Protein AF-A0A0A8WGZ0-F1 (afdb_monomer)

Sequence (123 aa):
MPEVFEAAAQYDDWEGSVAADNDVDDSIQSLLASRGMKSDGEALVGLSLYSGEAYFSVSAYLVPAENAEAAKAYLEAENIPNVKKVDIENVSAEEFFRLFKRFSVALSWKGMNLIGRELNTGE

Nearest PDB structures (foldseek):
  6e7o-assembly2_C  TM=6.129E-01  e=8.497E+00  Homo sapiens
  2wve-assembly1_A  TM=3.305E-01  e=4.636E+00  Helicobacter pylori 26695
  1tll-assembly1_A  TM=2.292E-01  e=4.636E+00  Rattus norvegicus
  1tll-assembly1_B  TM=3.127E-01  e=9.591E+00  Rattus norvegicus

Secondary structure (DSSP, 8-state):
-PPP-S---SS--EEEEEEEEEPSSS-HHHHHHHTT-S-TTEEEEEEEEEEETTEEEEEEEEEE-SSHHHHHHHHHSSSS---EEEE--S--HHHHHHTEEEEEEEEEETTS--TT-------

Structure (mmCIF, N/CA/C/O backbone):
data_AF-A0A0A8WGZ0-F1
#
_entry.id   AF-A0A0A8WGZ0-F1
#
loop_
_atom_site.group_PDB
_atom_site.id
_atom_site.type_symbol
_atom_site.label_atom_id
_atom_site.label_alt_id
_atom_site.label_comp_id
_atom_site.label_asym_id
_atom_site.label_entity_id
_atom_site.label_seq_id
_atom_site.pdbx_PDB_ins_code
_atom_site.Cartn_x
_atom_site.Cartn_y
_atom_site.Cartn_z
_atom_site.occupancy
_atom_site.B_iso_or_equiv
_atom_site.auth_seq_id
_atom_site.auth_comp_id
_atom_site.auth_asym_id
_atom_site.auth_atom_id
_atom_site.pdbx_PDB_model_num
ATOM 1 N N . MET A 1 1 ? -20.188 1.119 -11.365 1.00 68.31 1 MET A N 1
ATOM 2 C CA . MET A 1 1 ? -19.331 0.085 -11.985 1.00 68.31 1 MET A CA 1
ATOM 3 C C . MET A 1 1 ? -18.385 -0.425 -10.914 1.00 68.31 1 MET A C 1
ATOM 5 O O . MET A 1 1 ? -18.012 0.394 -10.083 1.00 68.31 1 MET A O 1
ATOM 9 N N . PRO A 1 2 ? -18.057 -1.725 -10.890 1.00 86.00 2 PRO A N 1
ATOM 10 C CA . PRO A 1 2 ? -17.031 -2.250 -9.991 1.00 86.00 2 PRO A CA 1
ATOM 11 C C . PRO A 1 2 ? -15.658 -1.649 -10.330 1.00 86.00 2 PRO A C 1
ATOM 13 O O . PRO A 1 2 ? -15.381 -1.366 -11.496 1.00 86.00 2 PRO A O 1
ATOM 16 N N . GLU A 1 3 ? -14.835 -1.439 -9.307 1.00 90.69 3 GLU A N 1
ATOM 17 C CA . GLU A 1 3 ? -13.426 -1.046 -9.426 1.00 90.69 3 GLU A CA 1
ATOM 18 C C . GLU A 1 3 ? -12.561 -2.314 -9.424 1.00 90.69 3 GLU A C 1
ATOM 20 O O . GLU A 1 3 ? -12.836 -3.246 -8.667 1.00 90.69 3 GLU A O 1
ATOM 25 N N . VAL A 1 4 ? -11.538 -2.366 -10.280 1.00 93.56 4 VAL A N 1
ATOM 26 C CA . VAL A 1 4 ? -10.526 -3.430 -10.244 1.00 93.56 4 VAL A CA 1
ATOM 27 C C . VAL A 1 4 ? -9.409 -2.966 -9.318 1.00 93.56 4 VAL A C 1
ATOM 29 O O . VAL A 1 4 ? -8.844 -1.895 -9.519 1.00 93.56 4 VAL A O 1
ATOM 32 N N . PHE A 1 5 ? -9.113 -3.751 -8.282 1.00 95.31 5 PHE A N 1
ATOM 33 C CA . PHE A 1 5 ? -8.041 -3.437 -7.342 1.00 95.31 5 PHE A CA 1
ATOM 34 C C . PHE A 1 5 ? -6.690 -3.871 -7.924 1.00 95.31 5 PHE A C 1
ATOM 36 O O . PHE A 1 5 ? -6.218 -4.981 -7.680 1.00 95.31 5 PHE A O 1
ATOM 43 N N . GLU A 1 6 ? -6.089 -2.997 -8.728 1.00 94.88 6 GLU A N 1
ATOM 44 C CA . GLU A 1 6 ? -4.784 -3.201 -9.356 1.00 94.88 6 GLU A CA 1
ATOM 45 C C . GLU A 1 6 ? -4.040 -1.870 -9.537 1.00 94.88 6 GLU A C 1
ATOM 47 O O . GLU A 1 6 ? -4.646 -0.798 -9.554 1.00 94.88 6 GLU A O 1
ATOM 52 N N . ALA A 1 7 ? -2.713 -1.934 -9.656 1.00 94.06 7 ALA A N 1
ATOM 53 C CA . ALA A 1 7 ? -1.923 -0.771 -10.041 1.00 94.06 7 ALA A CA 1
ATOM 54 C C . ALA A 1 7 ? -2.021 -0.570 -11.558 1.00 94.06 7 ALA A C 1
ATOM 56 O O . ALA A 1 7 ? -1.825 -1.521 -12.311 1.00 94.06 7 ALA A O 1
ATOM 57 N N . ALA A 1 8 ? -2.276 0.665 -11.986 1.00 92.31 8 ALA A N 1
ATOM 58 C CA . ALA A 1 8 ? -2.308 1.040 -13.393 1.00 92.31 8 ALA A CA 1
ATOM 59 C C . ALA A 1 8 ? -1.777 2.469 -13.592 1.00 92.31 8 ALA A C 1
ATOM 61 O O . ALA A 1 8 ? -2.036 3.378 -12.798 1.00 92.31 8 ALA A O 1
ATOM 62 N N . ALA A 1 9 ? -1.041 2.656 -14.676 1.00 93.56 9 ALA A N 1
ATOM 63 C CA . ALA A 1 9 ? -0.570 3.910 -15.233 1.00 93.56 9 ALA A CA 1
ATOM 64 C C . ALA A 1 9 ? -1.108 4.061 -16.666 1.00 93.56 9 ALA A C 1
ATOM 66 O O . ALA A 1 9 ? -1.822 3.211 -17.187 1.00 93.56 9 ALA A O 1
ATOM 67 N N . GLN A 1 10 ? -0.775 5.164 -17.339 1.00 92.69 10 GLN A N 1
ATOM 68 C CA . GLN A 1 10 ? -1.315 5.435 -18.676 1.00 92.69 10 GLN A CA 1
ATOM 69 C C . GLN A 1 10 ? -0.922 4.379 -19.728 1.00 92.69 10 GLN A C 1
ATOM 71 O O . GLN A 1 10 ? -1.714 4.100 -20.628 1.00 92.69 10 GLN A O 1
ATOM 76 N N . TYR A 1 11 ? 0.294 3.829 -19.636 1.00 94.25 11 TYR A N 1
ATOM 77 C CA . TYR A 1 11 ? 0.845 2.893 -20.627 1.00 94.25 11 TYR A CA 1
ATOM 78 C C . TYR A 1 11 ? 1.281 1.538 -20.048 1.00 94.25 11 TYR A C 1
ATOM 80 O O . TYR A 1 11 ? 1.491 0.604 -20.818 1.00 94.25 11 TYR A O 1
ATOM 88 N N . ASP A 1 12 ? 1.390 1.407 -18.720 1.00 94.69 12 ASP A N 1
ATOM 89 C CA . ASP A 1 12 ? 1.761 0.159 -18.027 1.00 94.69 12 ASP A CA 1
ATOM 90 C C . ASP A 1 12 ? 3.007 -0.549 -18.589 1.00 94.69 12 ASP A C 1
ATOM 92 O O . ASP A 1 12 ? 3.027 -1.771 -18.756 1.00 94.69 12 ASP A O 1
ATOM 96 N N . ASP A 1 13 ? 4.062 0.217 -18.888 1.00 97.38 13 ASP A N 1
ATOM 97 C CA . ASP A 1 13 ? 5.316 -0.310 -19.451 1.00 97.38 13 ASP A CA 1
ATOM 98 C C . ASP A 1 13 ? 6.112 -1.183 -18.463 1.00 97.38 13 ASP A C 1
ATOM 100 O O . ASP A 1 13 ? 6.962 -1.982 -18.866 1.00 97.38 13 ASP A O 1
ATOM 104 N N . TRP A 1 14 ? 5.846 -1.032 -17.165 1.00 97.12 14 TRP A N 1
ATOM 105 C CA . TRP A 1 14 ? 6.512 -1.753 -16.085 1.00 97.12 14 TRP A CA 1
ATOM 106 C C . TRP A 1 14 ? 5.510 -2.599 -15.306 1.00 97.12 14 TRP A C 1
ATOM 108 O O . TRP A 1 14 ? 4.406 -2.156 -15.007 1.00 97.12 14 TRP A O 1
ATOM 118 N N . GLU A 1 15 ? 5.934 -3.797 -14.921 1.00 95.12 15 GLU A N 1
ATOM 119 C CA . GLU A 1 15 ? 5.200 -4.708 -14.043 1.00 95.12 15 GLU A CA 1
ATOM 120 C C . GLU A 1 15 ? 6.071 -5.070 -12.840 1.00 95.12 15 GLU A C 1
ATOM 122 O O . GLU A 1 15 ? 7.301 -5.005 -12.912 1.00 95.12 15 GLU A O 1
ATOM 127 N N . GLY A 1 16 ? 5.468 -5.434 -11.711 1.00 95.38 16 GLY A N 1
ATOM 128 C CA . GLY A 1 16 ? 6.263 -5.588 -10.504 1.00 95.38 16 GLY A CA 1
ATOM 129 C C . GLY A 1 16 ? 5.583 -6.226 -9.315 1.00 95.38 16 GLY A C 1
ATOM 130 O O . GLY A 1 16 ? 4.456 -6.709 -9.376 1.00 95.38 16 GLY A O 1
ATOM 131 N N . SER A 1 17 ? 6.325 -6.199 -8.216 1.00 95.88 17 SER A N 1
ATOM 132 C CA . SER A 1 17 ? 5.896 -6.653 -6.900 1.00 95.88 17 SER A CA 1
ATOM 133 C C . SER A 1 17 ? 6.208 -5.591 -5.854 1.00 95.88 17 SER A C 1
ATOM 135 O O . SER A 1 17 ? 7.241 -4.918 -5.929 1.00 95.88 17 SER A O 1
ATOM 137 N N . VAL A 1 18 ? 5.348 -5.501 -4.845 1.00 96.75 18 VAL A N 1
ATOM 138 C CA . VAL A 1 18 ? 5.524 -4.640 -3.676 1.00 96.75 18 VAL A CA 1
ATOM 139 C C . VAL A 1 18 ? 5.480 -5.490 -2.411 1.00 96.75 18 VAL A C 1
ATOM 141 O O . VAL A 1 18 ? 4.705 -6.442 -2.321 1.00 96.75 18 VAL A O 1
ATOM 144 N N . ALA A 1 19 ? 6.317 -5.151 -1.437 1.00 97.19 19 ALA A N 1
ATOM 145 C CA . ALA A 1 19 ? 6.295 -5.745 -0.108 1.00 97.19 19 ALA A CA 1
ATOM 146 C C . ALA A 1 19 ? 6.541 -4.662 0.942 1.00 97.19 19 ALA A C 1
ATOM 148 O O . ALA A 1 19 ? 7.371 -3.772 0.742 1.00 97.19 19 ALA A 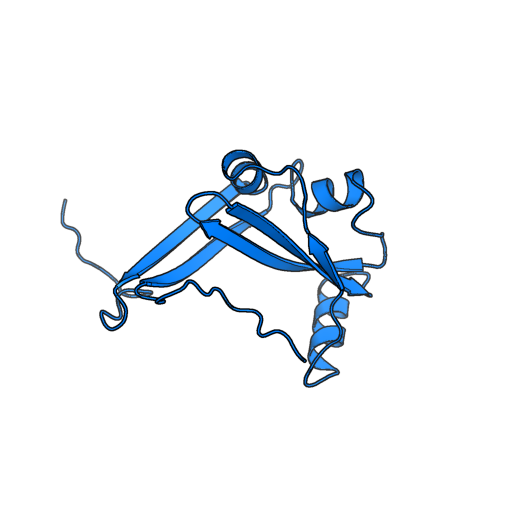O 1
ATOM 149 N N . ALA A 1 20 ? 5.831 -4.748 2.065 1.00 96.69 20 ALA A N 1
ATOM 150 C CA . ALA A 1 20 ? 5.990 -3.812 3.163 1.00 96.69 20 ALA A CA 1
ATOM 151 C C . ALA A 1 20 ? 5.761 -4.487 4.519 1.00 96.69 20 ALA A C 1
ATOM 153 O O . ALA A 1 20 ? 4.880 -5.335 4.657 1.00 96.69 20 ALA A O 1
ATOM 154 N N . ASP A 1 21 ? 6.544 -4.074 5.512 1.00 94.69 21 ASP A N 1
ATOM 155 C CA . ASP A 1 21 ? 6.379 -4.464 6.910 1.00 94.69 21 ASP A CA 1
ATOM 156 C C . ASP A 1 21 ? 5.640 -3.346 7.653 1.00 94.69 21 ASP A C 1
ATOM 158 O O . ASP A 1 21 ? 6.042 -2.182 7.578 1.00 94.69 21 ASP A O 1
ATOM 162 N N . ASN A 1 22 ? 4.608 -3.690 8.425 1.00 88.31 22 ASN A N 1
ATOM 163 C CA . ASN A 1 22 ? 3.946 -2.716 9.291 1.00 88.31 22 ASN A CA 1
ATOM 164 C C . ASN A 1 22 ? 4.919 -2.167 10.341 1.00 88.31 22 ASN A C 1
ATOM 166 O O . ASN A 1 22 ? 5.682 -2.919 10.959 1.00 88.31 22 ASN A O 1
ATOM 170 N N . ASP A 1 23 ? 4.844 -0.859 10.568 1.00 85.38 23 ASP A N 1
ATOM 171 C CA . ASP A 1 23 ? 5.304 -0.281 11.824 1.00 85.38 23 ASP A CA 1
ATOM 172 C C . ASP A 1 23 ? 4.281 -0.590 12.935 1.00 85.38 23 ASP A C 1
ATOM 174 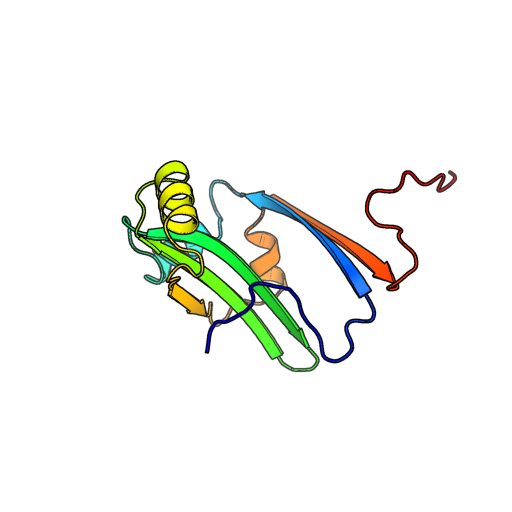O O . ASP A 1 23 ? 3.094 -0.772 12.659 1.00 85.38 23 ASP A O 1
ATOM 178 N N . VAL A 1 24 ? 4.734 -0.727 14.181 1.00 73.88 24 VAL A N 1
ATOM 179 C CA . VAL A 1 24 ? 3.847 -1.008 15.325 1.00 73.88 24 VAL A CA 1
ATOM 180 C C . VAL A 1 24 ? 3.273 0.292 15.886 1.00 73.88 24 VAL A C 1
ATOM 182 O O . VAL A 1 24 ? 2.111 0.315 16.290 1.00 73.88 24 VAL A O 1
ATOM 185 N N . ASP A 1 25 ? 4.062 1.366 15.871 1.00 77.06 25 ASP A N 1
ATOM 186 C CA . ASP A 1 25 ? 3.742 2.621 16.543 1.00 77.06 25 ASP A CA 1
ATOM 187 C C . ASP A 1 25 ? 3.206 3.666 15.546 1.00 77.06 25 ASP A C 1
ATOM 189 O O . ASP A 1 25 ? 2.188 4.307 15.820 1.00 77.06 25 ASP A O 1
ATOM 193 N N . ASP A 1 26 ? 3.816 3.784 14.359 1.00 85.25 26 ASP A N 1
ATOM 194 C CA . ASP A 1 26 ? 3.451 4.773 13.325 1.00 85.25 26 ASP A CA 1
ATOM 195 C C . ASP A 1 26 ? 2.975 4.097 12.028 1.00 85.25 26 ASP A C 1
ATOM 197 O O . ASP A 1 26 ? 3.627 4.127 10.989 1.00 85.25 26 ASP A O 1
ATOM 201 N N . SER A 1 27 ? 1.840 3.397 12.115 1.00 92.00 27 SER A N 1
ATOM 202 C CA . SER A 1 27 ? 1.281 2.606 11.011 1.00 92.00 27 SER A CA 1
ATOM 203 C C . SER A 1 27 ? 0.168 3.332 10.251 1.00 92.00 27 SER A C 1
ATOM 205 O O . SER A 1 27 ? -0.495 4.234 10.772 1.00 92.00 27 SER A O 1
ATOM 207 N N . ILE A 1 28 ? -0.157 2.849 9.048 1.00 93.88 28 ILE A N 1
ATOM 208 C CA . ILE A 1 28 ? -1.346 3.312 8.308 1.00 93.88 28 ILE A CA 1
ATOM 209 C C . ILE A 1 28 ? -2.637 3.127 9.116 1.00 93.88 28 ILE A C 1
ATOM 211 O O . ILE A 1 28 ? -3.526 3.975 9.052 1.00 93.88 28 ILE A O 1
ATOM 215 N N . GLN A 1 29 ? -2.753 2.055 9.904 1.00 91.62 29 GLN A N 1
ATOM 216 C CA . GLN A 1 29 ? -3.927 1.829 10.755 1.00 91.62 29 GLN A CA 1
ATOM 217 C C . GLN A 1 29 ? -4.067 2.951 11.795 1.00 91.62 29 GLN A C 1
ATOM 219 O O . GLN A 1 29 ? -5.156 3.505 11.963 1.00 91.62 29 GLN A O 1
ATOM 224 N N . SER A 1 30 ? -2.956 3.322 12.440 1.00 91.94 30 SER A N 1
ATOM 225 C CA . SER A 1 30 ? -2.883 4.415 13.417 1.00 91.94 30 SER A CA 1
ATOM 226 C C . SER A 1 30 ? -3.217 5.765 12.771 1.00 91.94 30 SER A C 1
ATOM 228 O O . SER A 1 30 ? -3.994 6.550 13.324 1.00 91.94 30 SER A O 1
ATOM 230 N N . LEU A 1 31 ? -2.704 6.020 11.562 1.00 94.06 31 LEU A N 1
ATOM 231 C CA . LEU A 1 31 ? -3.004 7.231 10.796 1.00 94.06 31 LEU A CA 1
ATOM 232 C C . LEU A 1 31 ? -4.502 7.350 10.477 1.00 94.06 31 LEU A C 1
ATOM 234 O O . LEU A 1 31 ? -5.109 8.389 10.732 1.00 94.06 31 LEU A O 1
ATOM 238 N N . LEU A 1 32 ? -5.118 6.288 9.954 1.00 95.12 32 LEU A N 1
ATOM 239 C CA . LEU A 1 32 ? -6.541 6.293 9.602 1.00 95.12 32 LEU A CA 1
ATOM 240 C C . LEU A 1 32 ? -7.437 6.473 10.834 1.00 95.12 32 LEU A C 1
ATOM 242 O O . LEU A 1 32 ? -8.405 7.232 10.781 1.00 95.12 32 LEU A O 1
ATOM 246 N N . ALA A 1 33 ? -7.112 5.810 11.946 1.00 93.62 33 ALA A N 1
ATOM 247 C CA . ALA A 1 33 ? -7.856 5.949 13.195 1.00 93.62 33 ALA A CA 1
ATOM 248 C C . ALA A 1 33 ? -7.745 7.372 13.769 1.00 93.62 33 ALA A C 1
ATOM 250 O O . ALA A 1 33 ? -8.759 7.996 14.077 1.00 93.62 33 ALA A O 1
ATOM 251 N N . SER A 1 34 ? -6.529 7.929 13.845 1.00 93.56 34 SER A N 1
ATOM 252 C CA . SER A 1 34 ? -6.298 9.284 14.379 1.00 93.56 34 SER A CA 1
ATOM 253 C C . SER A 1 34 ? -6.975 10.388 13.560 1.00 93.56 34 SER A C 1
ATOM 255 O O . SER A 1 34 ? -7.355 11.420 14.111 1.00 93.56 34 SER A O 1
ATOM 257 N N . ARG A 1 35 ? -7.180 10.161 12.257 1.00 95.00 35 ARG A N 1
ATOM 258 C CA . ARG A 1 35 ? -7.911 11.066 11.356 1.00 95.00 35 ARG A CA 1
ATOM 259 C C . ARG A 1 35 ? -9.422 10.802 11.307 1.00 95.00 35 ARG A C 1
ATOM 261 O O . ARG A 1 35 ? -10.118 11.453 10.535 1.00 95.00 35 ARG A O 1
ATOM 268 N N . GLY A 1 36 ? -9.941 9.851 12.091 1.00 95.06 36 GLY A N 1
ATOM 269 C CA . GLY A 1 36 ? -11.363 9.483 12.096 1.00 95.06 36 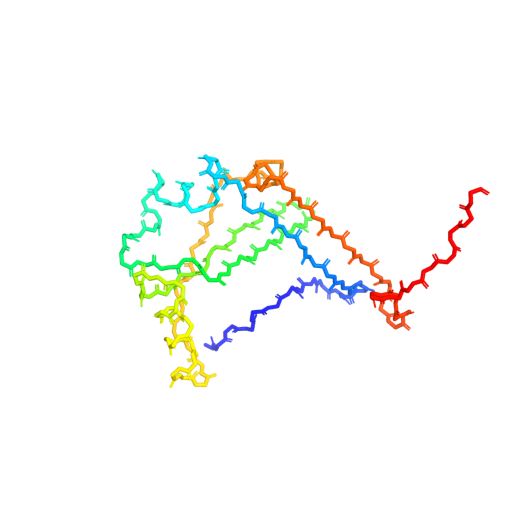GLY A CA 1
ATOM 270 C C . GLY A 1 36 ? -11.847 8.823 10.799 1.00 95.06 36 GLY A C 1
ATOM 271 O O . GLY A 1 36 ? -13.045 8.776 10.531 1.00 95.06 36 GLY A O 1
ATOM 272 N N . MET A 1 37 ? -10.922 8.324 9.978 1.00 95.81 37 MET A N 1
ATOM 273 C CA . MET A 1 37 ? -11.194 7.697 8.680 1.00 95.81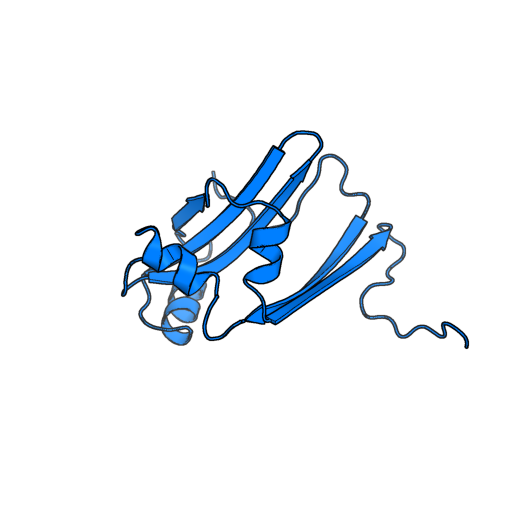 37 MET A CA 1
ATOM 274 C C . MET A 1 37 ? -11.543 6.207 8.805 1.00 95.81 37 MET A C 1
ATOM 276 O O . MET A 1 37 ? -12.210 5.647 7.930 1.00 95.81 37 MET A O 1
ATOM 280 N N . LYS A 1 38 ? -11.123 5.581 9.910 1.00 94.88 38 LYS A N 1
ATOM 281 C CA . LYS A 1 38 ? -11.380 4.181 10.256 1.00 94.88 38 LYS A CA 1
ATOM 282 C C . LYS A 1 38 ? -12.050 4.082 11.629 1.00 94.88 38 LYS A C 1
ATOM 284 O O . LYS A 1 38 ? -11.587 4.699 12.583 1.00 94.88 38 LYS A O 1
ATOM 289 N N . SER A 1 39 ? -13.092 3.261 11.726 1.00 93.06 39 SER A N 1
ATOM 290 C CA . SER A 1 39 ? -13.761 2.890 12.983 1.00 93.06 39 SER A CA 1
ATOM 291 C C . SER A 1 39 ? -13.253 1.553 13.554 1.00 93.06 39 SER A C 1
ATOM 293 O O . SER A 1 39 ? -12.595 0.774 12.858 1.00 93.06 39 SER A O 1
ATOM 295 N N . ASP A 1 40 ? -13.568 1.263 14.821 1.00 89.69 40 ASP A N 1
ATOM 296 C CA . ASP A 1 40 ? -13.115 0.044 15.522 1.00 89.69 40 ASP A CA 1
ATOM 297 C C . ASP A 1 40 ? -13.657 -1.254 14.901 1.00 89.69 40 ASP A C 1
ATOM 299 O O . ASP A 1 40 ? -12.954 -2.258 14.870 1.00 89.69 40 ASP A O 1
ATOM 303 N N . GLY A 1 41 ? -14.870 -1.220 14.340 1.00 94.69 41 GLY A N 1
ATOM 304 C CA . GLY A 1 41 ? -15.482 -2.349 13.625 1.00 94.69 41 GLY A CA 1
ATOM 305 C C . GLY A 1 41 ? -15.100 -2.452 12.145 1.00 94.69 41 GLY A C 1
ATOM 306 O O . GLY A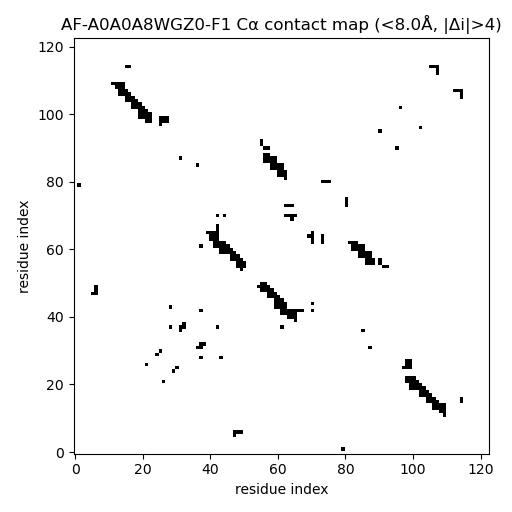 1 41 ? -15.748 -3.185 11.402 1.00 94.69 41 GLY A O 1
ATOM 307 N N . GLU A 1 42 ? -14.111 -1.683 11.689 1.00 96.81 42 GLU A N 1
ATOM 308 C CA . GLU A 1 42 ? -13.595 -1.749 10.321 1.00 96.81 42 GLU A CA 1
ATOM 309 C C . GLU A 1 42 ? -12.185 -2.356 10.306 1.00 96.81 42 GLU A C 1
ATOM 311 O O . GLU A 1 42 ? -11.366 -2.080 11.184 1.00 96.81 42 GLU A O 1
ATOM 316 N N . ALA A 1 43 ? -11.860 -3.113 9.262 1.00 96.12 43 ALA A N 1
ATOM 317 C CA . ALA A 1 43 ? -10.525 -3.638 9.007 1.00 96.12 43 ALA A CA 1
ATOM 318 C C . ALA A 1 43 ? -9.953 -3.047 7.713 1.00 96.12 43 ALA A C 1
ATOM 320 O O . ALA A 1 43 ? -10.630 -3.027 6.687 1.00 96.12 43 ALA A O 1
ATOM 321 N N . LEU A 1 44 ? -8.695 -2.599 7.758 1.00 96.06 44 LEU A N 1
ATOM 322 C CA . LEU A 1 44 ? -7.912 -2.240 6.573 1.00 96.06 44 LEU A CA 1
ATOM 323 C C . LEU A 1 44 ? -7.486 -3.497 5.823 1.00 96.06 44 LEU A C 1
ATOM 325 O O . LEU A 1 44 ? -6.816 -4.356 6.393 1.00 96.06 44 LEU A O 1
ATOM 329 N N . VAL A 1 45 ? -7.860 -3.575 4.548 1.00 96.50 45 VAL A N 1
ATOM 330 C CA . VAL A 1 45 ? -7.619 -4.745 3.689 1.00 96.50 45 VAL A CA 1
ATOM 331 C C . VAL A 1 45 ? -6.806 -4.432 2.439 1.00 96.50 45 VAL A C 1
ATOM 333 O O . VAL A 1 45 ? -6.333 -5.349 1.777 1.00 96.50 45 VAL A O 1
ATOM 336 N N . GLY A 1 46 ? -6.613 -3.156 2.112 1.00 96.25 46 GLY A N 1
ATOM 337 C CA . GLY A 1 46 ? -5.865 -2.773 0.925 1.00 96.25 46 GLY A CA 1
ATOM 338 C C . GLY A 1 46 ? -5.448 -1.315 0.935 1.00 96.25 46 GLY A C 1
ATOM 339 O O . GLY A 1 46 ? -6.048 -0.474 1.611 1.00 96.25 46 GLY A O 1
ATOM 340 N N . LEU A 1 47 ? -4.410 -1.033 0.155 1.00 97.00 47 LEU A N 1
ATOM 341 C CA . LEU A 1 47 ? -3.896 0.301 -0.102 1.00 97.00 47 LEU A CA 1
ATOM 342 C C . LEU A 1 47 ? -3.602 0.438 -1.587 1.00 97.00 47 LEU A C 1
ATOM 344 O O . LEU A 1 47 ? -3.045 -0.472 -2.194 1.00 97.00 47 LEU A O 1
ATOM 348 N N . SER A 1 48 ? -3.948 1.590 -2.142 1.00 96.69 48 SER A N 1
ATOM 349 C CA . SER A 1 48 ? -3.562 1.991 -3.489 1.00 96.69 48 SER A CA 1
ATOM 350 C C . SER A 1 48 ? -2.774 3.282 -3.399 1.00 96.69 48 SER A C 1
ATOM 352 O O . SER A 1 48 ? -3.182 4.197 -2.687 1.00 96.69 48 SER A O 1
ATOM 354 N N . LEU A 1 49 ? -1.666 3.360 -4.127 1.00 96.12 49 LEU A N 1
ATOM 355 C CA . LEU A 1 49 ? -0.861 4.564 -4.267 1.00 96.12 49 LEU A CA 1
ATOM 356 C C . LEU A 1 49 ? -0.725 4.879 -5.750 1.00 96.12 49 LEU A C 1
ATOM 358 O O . LEU A 1 49 ? -0.377 4.008 -6.543 1.00 96.12 49 LEU A O 1
ATOM 362 N N . TYR A 1 50 ? -0.953 6.136 -6.106 1.00 95.44 50 TYR A N 1
ATOM 363 C CA . TYR A 1 50 ? -0.684 6.656 -7.439 1.00 95.44 50 TYR A CA 1
ATOM 364 C C . TYR A 1 50 ? 0.181 7.909 -7.334 1.00 95.44 50 TYR A C 1
ATOM 366 O O . TYR A 1 50 ? -0.085 8.789 -6.515 1.00 95.44 50 TYR A O 1
ATOM 374 N N . SER A 1 51 ? 1.202 7.991 -8.186 1.00 94.44 51 SER A N 1
ATOM 375 C CA . SER A 1 51 ? 2.092 9.144 -8.309 1.00 94.44 51 SER A CA 1
ATOM 376 C C . SER A 1 51 ? 2.303 9.464 -9.788 1.00 94.44 51 SER A C 1
ATOM 378 O O . SER A 1 51 ? 2.758 8.611 -10.548 1.00 94.44 51 SER A O 1
ATOM 380 N N . GLY A 1 52 ? 1.969 10.686 -10.193 1.00 91.88 52 GLY A N 1
ATOM 381 C CA . GLY A 1 52 ? 2.157 11.224 -11.541 1.00 91.88 52 GLY A CA 1
ATOM 382 C C . GLY A 1 52 ? 2.619 12.683 -11.497 1.00 91.88 52 GLY A C 1
ATOM 383 O O . GLY A 1 52 ? 2.808 13.240 -10.419 1.00 91.88 52 GLY A O 1
ATOM 384 N N . GLU A 1 53 ? 2.780 13.316 -12.663 1.00 87.81 53 GLU A N 1
ATOM 385 C CA . GLU A 1 53 ? 3.487 14.606 -12.827 1.00 87.81 53 GLU A CA 1
ATOM 386 C C . GLU A 1 53 ? 3.125 15.701 -11.805 1.00 87.81 53 GLU A C 1
ATOM 388 O O . GLU A 1 53 ? 4.010 16.406 -11.327 1.00 87.81 53 GLU A O 1
ATOM 393 N N . ALA A 1 54 ? 1.846 15.839 -11.451 1.00 87.25 54 ALA A N 1
ATOM 394 C CA . ALA A 1 54 ? 1.373 16.828 -10.477 1.00 87.25 54 ALA A CA 1
ATOM 395 C C . ALA A 1 54 ? 0.357 16.257 -9.475 1.00 87.25 54 ALA A C 1
ATOM 397 O O . ALA A 1 54 ? -0.348 17.012 -8.806 1.00 87.25 54 ALA A O 1
ATOM 398 N N . TYR A 1 55 ? 0.237 14.931 -9.396 1.00 89.81 55 TYR A N 1
ATOM 399 C CA . TYR A 1 55 ? -0.789 14.283 -8.588 1.00 89.81 55 TYR A CA 1
ATOM 400 C C . TYR A 1 55 ? -0.211 13.096 -7.833 1.00 89.81 55 TYR A C 1
ATOM 402 O O . TYR A 1 55 ? 0.330 12.168 -8.429 1.00 89.81 55 TYR A O 1
ATOM 410 N N . PHE A 1 56 ? -0.364 13.135 -6.516 1.00 94.44 56 PHE A N 1
ATOM 411 C CA . PHE A 1 56 ? -0.060 12.037 -5.618 1.00 94.44 56 PHE A CA 1
ATOM 412 C C . PHE A 1 56 ? -1.325 11.709 -4.837 1.00 94.44 56 PHE A C 1
ATOM 414 O O . PHE A 1 56 ? -1.997 12.611 -4.335 1.00 94.44 56 PHE A O 1
ATOM 421 N N . SER A 1 57 ? -1.658 10.428 -4.743 1.00 95.12 57 SER A N 1
ATOM 422 C CA . SER A 1 57 ? -2.823 9.974 -3.992 1.00 95.12 57 SER A CA 1
ATOM 423 C C . SER A 1 57 ? -2.557 8.635 -3.339 1.00 95.12 57 SER A C 1
ATOM 425 O O . SER A 1 57 ? -1.874 7.774 -3.899 1.00 95.12 57 SER A O 1
ATOM 427 N N . VAL A 1 58 ? -3.123 8.477 -2.149 1.00 97.00 58 VAL A N 1
ATOM 428 C CA . VAL A 1 58 ? -3.157 7.219 -1.417 1.00 97.00 58 VAL A CA 1
ATOM 429 C C . VAL A 1 58 ? -4.600 6.971 -1.018 1.00 97.00 58 VAL A C 1
ATOM 431 O O . VAL A 1 58 ? -5.228 7.838 -0.412 1.00 97.00 58 VAL A O 1
ATOM 434 N N . SER A 1 59 ? -5.111 5.785 -1.321 1.00 97.50 59 SER A N 1
ATOM 435 C CA . SER A 1 59 ? -6.439 5.350 -0.898 1.00 97.50 59 SER A CA 1
ATOM 436 C C . SER A 1 59 ? -6.321 4.101 -0.035 1.00 97.50 59 SER A C 1
ATOM 438 O O . SER A 1 59 ? -5.599 3.163 -0.376 1.00 97.50 59 SER A O 1
ATOM 440 N N . ALA A 1 60 ? -7.059 4.079 1.068 1.00 97.50 60 ALA A N 1
ATOM 441 C CA . ALA A 1 60 ? -7.242 2.923 1.931 1.00 97.50 60 ALA A CA 1
ATOM 442 C C . ALA A 1 60 ? -8.576 2.235 1.641 1.00 97.50 60 ALA A C 1
ATOM 444 O O . ALA A 1 60 ? -9.572 2.884 1.327 1.00 97.50 60 ALA A O 1
ATOM 445 N N . TYR A 1 61 ? -8.593 0.916 1.790 1.00 97.81 61 TYR A N 1
ATOM 446 C CA . TYR A 1 61 ? -9.754 0.072 1.539 1.00 97.81 61 TYR A CA 1
ATOM 447 C C . TYR A 1 61 ? -10.137 -0.648 2.828 1.00 97.81 61 TYR A C 1
ATOM 449 O O . TYR A 1 61 ? -9.319 -1.361 3.414 1.00 97.81 61 TYR A O 1
ATOM 457 N N . LEU A 1 62 ? -11.369 -0.428 3.281 1.00 97.81 62 LEU A N 1
ATOM 458 C CA . LEU A 1 62 ? -11.891 -0.875 4.568 1.00 97.81 62 LEU A CA 1
ATOM 459 C C . LEU A 1 62 ? -13.111 -1.786 4.379 1.00 97.81 62 LEU A C 1
ATOM 461 O O . LEU A 1 62 ? -13.944 -1.547 3.503 1.00 97.81 62 LEU A O 1
ATOM 465 N N . VAL A 1 63 ? -13.252 -2.791 5.239 1.00 97.75 63 VAL A N 1
ATOM 466 C CA . VAL A 1 63 ? -14.438 -3.667 5.316 1.00 97.75 63 VAL A CA 1
ATOM 467 C C . VAL A 1 63 ? -14.951 -3.756 6.754 1.00 97.75 63 VAL A C 1
ATOM 469 O O . VAL A 1 63 ? -14.149 -3.591 7.675 1.00 97.75 63 VAL A O 1
ATOM 472 N N . PRO A 1 64 ? -16.251 -4.018 6.987 1.00 97.06 64 PRO A N 1
ATOM 473 C CA . PRO A 1 64 ? -16.779 -4.223 8.333 1.00 97.06 64 PRO A CA 1
ATOM 474 C C . PRO A 1 64 ? -16.286 -5.563 8.901 1.00 97.06 64 PRO A C 1
ATOM 476 O O . PRO A 1 64 ? -16.778 -6.628 8.529 1.00 97.06 64 PRO A O 1
ATOM 479 N N . ALA A 1 65 ? -15.294 -5.514 9.786 1.00 96.62 65 ALA A N 1
ATOM 480 C CA . ALA A 1 65 ? -14.698 -6.681 10.422 1.00 96.62 65 ALA A CA 1
ATOM 481 C C . ALA A 1 65 ? -13.894 -6.280 11.665 1.00 96.62 65 ALA A C 1
ATOM 483 O O . ALA A 1 65 ? -13.199 -5.267 11.670 1.00 96.62 65 ALA A O 1
ATOM 484 N N . GLU A 1 66 ? -13.936 -7.125 12.697 1.00 92.56 66 GLU A N 1
ATOM 485 C CA . GLU A 1 66 ? -13.205 -6.905 13.955 1.00 92.56 66 GLU A CA 1
ATOM 486 C C . GLU A 1 66 ? -11.744 -7.380 13.894 1.00 92.56 66 GLU A C 1
ATOM 488 O O . GLU A 1 66 ? -10.913 -6.981 14.707 1.00 92.56 66 GLU A O 1
ATOM 493 N N . ASN A 1 67 ? -11.414 -8.269 12.953 1.00 92.38 67 ASN A N 1
ATOM 494 C CA . ASN A 1 67 ? -10.083 -8.852 12.809 1.00 92.38 67 ASN A CA 1
ATOM 495 C C . ASN A 1 67 ? -9.835 -9.352 11.373 1.00 92.38 67 ASN A C 1
ATOM 497 O O . ASN A 1 67 ? -10.731 -9.346 10.528 1.00 92.38 67 ASN A O 1
ATOM 501 N N . ALA A 1 68 ? -8.604 -9.795 11.102 1.00 91.50 68 ALA A N 1
ATOM 502 C CA . ALA A 1 68 ? -8.180 -10.247 9.776 1.00 91.50 68 ALA A CA 1
ATOM 503 C C . ALA A 1 68 ? -8.945 -11.483 9.268 1.00 91.50 68 ALA A C 1
ATOM 505 O O . ALA A 1 68 ? -9.201 -11.594 8.072 1.00 91.50 68 ALA A O 1
ATOM 506 N N . GLU A 1 69 ? -9.328 -12.401 10.158 1.00 95.94 69 GLU A N 1
ATOM 507 C CA . GLU A 1 69 ? -10.052 -13.618 9.782 1.00 95.94 69 GLU A CA 1
ATOM 508 C C . GLU A 1 69 ? -11.488 -13.291 9.353 1.00 95.94 69 GLU A C 1
ATOM 510 O O . GLU A 1 69 ? -11.938 -13.734 8.297 1.00 95.94 69 GLU A O 1
ATOM 515 N N . ALA A 1 70 ? -12.169 -12.418 10.102 1.00 96.88 70 ALA A N 1
ATOM 516 C CA . ALA A 1 70 ? -13.481 -11.893 9.737 1.00 96.88 70 ALA A CA 1
ATOM 517 C C . ALA A 1 70 ? -13.435 -11.072 8.437 1.00 96.88 70 ALA A C 1
ATOM 519 O O . ALA A 1 70 ? -14.315 -11.213 7.591 1.00 96.88 70 ALA A O 1
ATOM 520 N N . ALA A 1 71 ? -12.392 -10.257 8.242 1.00 97.06 71 ALA A N 1
ATOM 521 C CA . ALA A 1 71 ? -12.206 -9.485 7.015 1.00 97.06 71 ALA A CA 1
ATOM 522 C C . ALA A 1 71 ? -12.029 -10.397 5.793 1.00 97.06 71 ALA A C 1
ATOM 524 O O . ALA A 1 71 ? -12.634 -10.161 4.748 1.00 97.06 71 ALA A O 1
ATOM 525 N N . LYS A 1 72 ? -11.246 -11.474 5.935 1.00 97.31 72 LYS A N 1
ATOM 526 C CA . LYS A 1 72 ? -11.079 -12.485 4.888 1.00 97.31 72 LYS A CA 1
ATOM 527 C C . LYS A 1 72 ? -12.405 -13.172 4.560 1.00 97.31 72 LYS A C 1
ATOM 529 O O . LYS A 1 72 ? -12.780 -13.219 3.393 1.00 97.31 72 LYS A O 1
ATOM 534 N N . ALA A 1 73 ? -13.137 -13.632 5.575 1.00 97.25 73 ALA A N 1
ATOM 535 C CA . ALA A 1 73 ? -14.440 -14.264 5.382 1.00 97.25 73 ALA A CA 1
ATOM 536 C C . ALA A 1 73 ? -15.447 -13.324 4.694 1.00 97.25 73 ALA A C 1
ATOM 538 O O . ALA A 1 73 ? -16.193 -13.760 3.823 1.00 97.25 73 ALA A O 1
ATOM 539 N N . TYR A 1 74 ? -15.441 -12.033 5.045 1.00 97.00 74 TYR A N 1
ATOM 540 C CA . TYR A 1 74 ? -16.273 -11.016 4.399 1.00 97.00 74 TYR A CA 1
ATOM 541 C C . TYR A 1 74 ? -15.949 -10.869 2.905 1.00 97.00 74 TYR A C 1
ATOM 543 O O . TYR A 1 74 ? -16.857 -10.861 2.078 1.00 97.00 74 TYR A O 1
ATOM 551 N N . LEU A 1 75 ? -14.662 -10.787 2.548 1.00 96.81 75 LEU A N 1
ATOM 552 C CA . LEU A 1 75 ? -14.227 -10.655 1.153 1.00 96.81 75 LEU A CA 1
ATOM 553 C C . LEU A 1 75 ? -14.521 -11.911 0.319 1.00 96.81 75 LEU A C 1
ATOM 555 O O . LEU A 1 75 ? -14.814 -11.795 -0.864 1.00 96.81 75 LEU A O 1
ATOM 559 N N . GLU A 1 76 ? -14.455 -13.098 0.925 1.00 96.50 76 GLU A N 1
ATOM 560 C CA . GLU A 1 76 ? -14.716 -14.381 0.255 1.00 96.50 76 GLU A CA 1
ATOM 561 C C . GLU A 1 76 ? -16.216 -14.705 0.117 1.00 96.50 76 GLU A C 1
ATOM 563 O O . GLU A 1 76 ? -16.588 -15.559 -0.690 1.00 96.50 76 GLU A O 1
ATOM 568 N N . ALA A 1 77 ? -17.088 -14.042 0.885 1.00 95.62 77 ALA A N 1
ATOM 569 C CA . ALA A 1 77 ? -18.529 -14.299 0.881 1.00 95.62 77 ALA A CA 1
ATOM 570 C C . ALA A 1 77 ? -19.231 -13.847 -0.412 1.00 95.62 77 ALA A C 1
ATOM 572 O O . ALA A 1 77 ? -20.299 -14.364 -0.749 1.00 95.62 77 ALA A O 1
ATOM 573 N N . GLU A 1 78 ? -18.644 -12.897 -1.141 1.00 92.25 78 GLU A N 1
ATOM 574 C CA . GLU A 1 78 ? -19.202 -12.337 -2.369 1.00 92.25 78 GLU A CA 1
ATOM 575 C C . GLU A 1 78 ? -18.176 -12.386 -3.502 1.00 92.25 78 GLU A C 1
ATOM 577 O O . GLU A 1 78 ? -16.992 -12.139 -3.308 1.00 92.25 78 GLU A O 1
ATOM 582 N N . ASN A 1 79 ? -18.638 -12.636 -4.731 1.00 91.12 79 ASN A N 1
ATOM 583 C CA . ASN A 1 79 ? -17.763 -12.577 -5.907 1.00 91.12 79 ASN A CA 1
ATOM 584 C C . ASN A 1 79 ? -17.255 -11.147 -6.193 1.00 91.12 79 ASN A C 1
ATOM 586 O O . ASN A 1 79 ? -16.224 -10.968 -6.831 1.00 91.12 79 ASN A O 1
ATOM 590 N N . ILE A 1 80 ? -18.008 -10.130 -5.760 1.00 94.81 80 ILE A N 1
ATOM 591 C CA . ILE A 1 80 ? -17.659 -8.709 -5.872 1.00 94.81 80 ILE A CA 1
ATOM 592 C C . ILE A 1 80 ? -17.980 -8.067 -4.514 1.00 94.81 80 ILE A C 1
ATOM 594 O O . ILE A 1 80 ? -19.113 -7.621 -4.325 1.00 94.81 80 ILE A O 1
ATOM 598 N N . PRO A 1 81 ? -17.039 -8.066 -3.556 1.00 95.12 81 PRO A N 1
ATOM 599 C CA . PRO A 1 81 ? -17.310 -7.593 -2.207 1.00 95.12 81 PRO A CA 1
ATOM 600 C C . PRO A 1 81 ? -17.480 -6.072 -2.156 1.00 95.12 81 PRO A C 1
ATOM 602 O O . PRO A 1 81 ? -16.791 -5.318 -2.848 1.00 95.12 81 PRO A O 1
ATOM 605 N N . ASN A 1 82 ? -18.366 -5.606 -1.278 1.00 95.56 82 ASN A N 1
ATOM 606 C CA . ASN A 1 82 ? -18.522 -4.180 -0.996 1.00 95.56 82 ASN A CA 1
ATOM 607 C C . ASN A 1 82 ? -17.400 -3.681 -0.078 1.00 95.56 82 ASN A C 1
ATOM 609 O O . ASN A 1 82 ? -17.312 -4.094 1.078 1.00 95.56 82 ASN A O 1
ATOM 613 N N . VAL A 1 83 ? -16.578 -2.755 -0.571 1.00 96.00 83 VAL A N 1
ATOM 614 C CA . VAL A 1 83 ? -15.431 -2.194 0.156 1.00 96.00 83 VAL A CA 1
ATOM 615 C C . VAL A 1 83 ? -15.573 -0.676 0.257 1.00 96.00 83 VAL A C 1
ATOM 617 O O . VAL A 1 83 ? -15.945 -0.010 -0.709 1.00 96.00 83 VAL A O 1
ATOM 620 N N . LYS A 1 84 ? -15.268 -0.110 1.427 1.00 96.75 84 LYS A N 1
ATOM 621 C CA . LYS A 1 84 ? -15.226 1.339 1.647 1.00 96.75 84 LYS A CA 1
ATOM 622 C C . LYS A 1 84 ? -13.844 1.863 1.265 1.00 96.75 84 LYS A C 1
ATOM 624 O O . LYS A 1 84 ? -12.860 1.546 1.928 1.00 96.75 84 LYS A O 1
ATOM 629 N N . LYS A 1 85 ? -13.781 2.691 0.226 1.00 97.25 85 LYS A N 1
ATOM 630 C CA . LYS A 1 85 ? -12.573 3.428 -0.162 1.00 97.25 85 LYS A CA 1
ATOM 631 C C . LYS A 1 85 ? -12.505 4.755 0.592 1.00 97.25 85 LYS A C 1
ATOM 633 O O . LYS A 1 85 ? -13.506 5.466 0.670 1.00 97.25 85 LYS A O 1
ATOM 638 N N . VAL A 1 86 ? -11.340 5.080 1.141 1.00 97.31 86 VAL A N 1
ATOM 639 C CA . VAL A 1 86 ? -11.066 6.362 1.798 1.00 97.31 86 VAL A CA 1
ATOM 640 C C . VAL A 1 86 ? -9.787 6.950 1.229 1.00 97.31 86 VAL A C 1
ATOM 642 O O . VAL A 1 86 ? -8.734 6.322 1.310 1.00 97.31 86 VAL A O 1
ATOM 645 N N . ASP A 1 87 ? -9.873 8.157 0.682 1.00 96.62 87 ASP A N 1
ATOM 646 C CA . ASP A 1 87 ? -8.705 8.886 0.198 1.00 96.62 87 ASP A CA 1
ATOM 647 C C . ASP A 1 87 ? -7.999 9.579 1.368 1.00 96.62 87 ASP A C 1
ATOM 649 O O . ASP A 1 87 ? -8.607 10.305 2.159 1.00 96.62 87 ASP A O 1
ATOM 653 N N . ILE A 1 88 ? -6.699 9.322 1.502 1.00 95.69 88 ILE A N 1
ATOM 654 C CA . ILE A 1 88 ? -5.878 9.873 2.573 1.00 95.69 88 ILE A CA 1
ATOM 655 C C . ILE A 1 88 ? -5.305 11.207 2.095 1.00 95.69 88 ILE A C 1
ATOM 657 O O . ILE A 1 88 ? -4.244 11.276 1.475 1.00 95.69 88 ILE A O 1
ATOM 661 N N . GLU A 1 89 ? -6.031 12.285 2.373 1.00 92.12 89 GLU A N 1
ATOM 662 C CA . GLU A 1 89 ? -5.619 13.636 1.985 1.00 92.12 89 GLU A CA 1
ATOM 663 C C . GLU A 1 89 ? -4.339 14.089 2.705 1.00 92.12 89 GLU A C 1
ATOM 665 O O . GLU A 1 89 ? -4.066 13.683 3.836 1.00 92.12 89 GLU A O 1
ATOM 670 N N . ASN A 1 90 ? -3.579 14.998 2.084 1.00 90.31 90 ASN A N 1
ATOM 671 C CA . ASN A 1 90 ? -2.394 15.629 2.684 1.00 90.31 90 ASN A CA 1
ATOM 672 C C . ASN A 1 90 ? -1.377 14.612 3.235 1.00 90.31 90 ASN A C 1
ATOM 674 O O . ASN A 1 90 ? -0.916 14.729 4.370 1.00 90.31 90 ASN A O 1
ATOM 678 N N . VAL A 1 91 ? -1.074 13.585 2.444 1.00 92.19 91 VAL A N 1
ATOM 679 C CA . VAL A 1 91 ? 0.045 12.669 2.681 1.00 92.19 91 VAL A CA 1
ATOM 680 C C . VAL A 1 91 ? 0.994 12.802 1.505 1.00 92.19 91 VAL A C 1
ATOM 682 O O . VAL A 1 91 ? 0.593 12.636 0.356 1.00 92.19 91 VAL A O 1
ATOM 685 N N . SER A 1 92 ?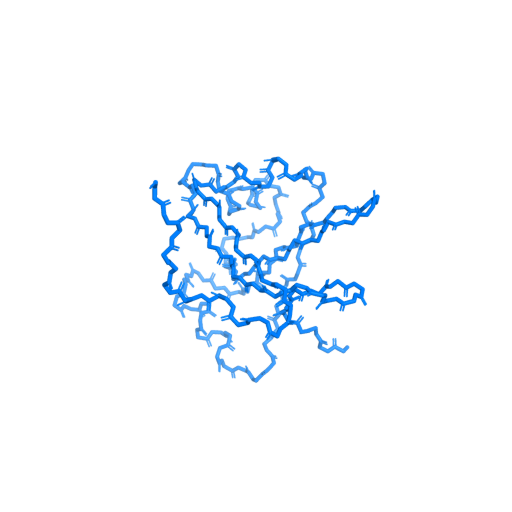 2.245 13.138 1.785 1.00 94.06 92 SER A N 1
ATOM 686 C CA . SER A 1 92 ? 3.325 13.110 0.803 1.00 94.06 92 SER A CA 1
ATOM 687 C C . SER A 1 92 ? 3.834 11.683 0.578 1.00 94.06 92 SER A C 1
ATOM 689 O O . SER A 1 92 ? 3.624 10.790 1.400 1.00 94.06 92 SER A O 1
ATOM 691 N N . ALA A 1 93 ? 4.567 11.463 -0.516 1.00 94.00 93 ALA A N 1
ATOM 692 C CA . ALA A 1 93 ? 5.216 10.175 -0.769 1.00 94.00 93 ALA A CA 1
ATOM 693 C C . ALA A 1 93 ? 6.170 9.771 0.368 1.00 94.00 93 ALA A C 1
ATOM 695 O O . ALA A 1 93 ? 6.201 8.611 0.769 1.00 94.00 93 ALA A O 1
ATOM 696 N N . GLU A 1 94 ? 6.918 10.731 0.917 1.00 93.56 94 GLU A N 1
ATOM 697 C CA . GLU A 1 94 ? 7.833 10.478 2.029 1.00 93.56 94 GLU A CA 1
ATOM 698 C C . GLU A 1 94 ? 7.083 10.045 3.292 1.00 93.56 94 GLU A C 1
ATOM 700 O O . GLU A 1 94 ? 7.456 9.052 3.914 1.00 93.56 94 GLU A O 1
ATOM 705 N N . GLU A 1 95 ? 6.008 10.748 3.650 1.00 92.88 95 GLU A N 1
ATOM 706 C CA . GLU A 1 95 ? 5.170 10.371 4.789 1.00 92.88 95 GLU A CA 1
ATOM 707 C C . GLU A 1 95 ? 4.554 8.989 4.592 1.00 92.88 95 GLU A C 1
ATOM 709 O O . GLU A 1 95 ? 4.601 8.187 5.515 1.00 92.88 95 GLU A O 1
ATOM 714 N N . PHE A 1 96 ? 4.058 8.669 3.392 1.00 94.19 96 PHE A N 1
ATOM 715 C CA . PHE A 1 96 ? 3.522 7.341 3.100 1.00 94.19 96 PHE A CA 1
ATOM 716 C C . PHE A 1 96 ? 4.549 6.234 3.363 1.00 94.19 96 PHE A C 1
ATOM 718 O O . PHE A 1 96 ? 4.238 5.265 4.053 1.00 94.19 96 PHE A O 1
ATOM 725 N N . PHE A 1 97 ? 5.777 6.370 2.851 1.00 93.69 97 PHE A N 1
ATOM 726 C CA . PHE A 1 97 ? 6.796 5.335 3.039 1.00 93.69 97 PHE A CA 1
ATOM 727 C C . PHE A 1 97 ? 7.260 5.205 4.494 1.00 93.69 97 PHE A C 1
ATOM 729 O O . PHE A 1 97 ? 7.651 4.110 4.891 1.00 93.69 97 PHE A O 1
ATOM 736 N N . ARG A 1 98 ? 7.180 6.273 5.302 1.00 92.69 98 ARG A N 1
ATOM 737 C CA . ARG A 1 98 ? 7.488 6.216 6.743 1.00 92.69 98 ARG A CA 1
ATOM 738 C C . ARG A 1 98 ? 6.469 5.416 7.556 1.00 92.69 98 ARG A C 1
ATOM 740 O O . ARG A 1 98 ? 6.834 4.936 8.620 1.00 92.69 98 ARG A O 1
ATOM 747 N N . LEU A 1 99 ? 5.246 5.223 7.053 1.00 93.62 99 LEU A N 1
ATOM 748 C CA . LEU A 1 99 ? 4.208 4.437 7.743 1.00 93.62 99 LEU A CA 1
ATOM 749 C C . LEU A 1 99 ? 4.490 2.923 7.750 1.00 93.62 99 LEU A C 1
ATOM 751 O O . LEU A 1 99 ? 3.716 2.128 8.295 1.00 93.62 99 LEU A O 1
ATOM 755 N N . PHE A 1 100 ? 5.575 2.514 7.097 1.00 94.56 100 PHE A N 1
ATOM 756 C CA . PHE A 1 100 ? 6.058 1.148 7.059 1.00 94.56 100 PHE A CA 1
ATOM 757 C C . PHE A 1 100 ? 7.450 1.092 7.668 1.00 94.56 100 PHE A C 1
ATOM 759 O O . PHE A 1 100 ? 8.329 1.888 7.339 1.00 94.56 100 PHE A O 1
ATOM 766 N N . LYS A 1 101 ? 7.701 0.059 8.470 1.00 94.25 101 LYS A N 1
ATOM 767 C CA . LYS A 1 101 ? 9.041 -0.212 8.996 1.00 94.25 101 LYS A CA 1
ATOM 768 C C . LYS A 1 101 ? 10.041 -0.502 7.872 1.00 94.25 101 LYS A C 1
ATOM 770 O O . LYS A 1 101 ? 11.228 -0.198 7.991 1.00 94.25 101 LYS A O 1
ATOM 775 N N . ARG A 1 102 ? 9.569 -1.153 6.802 1.00 94.94 102 ARG A N 1
ATOM 776 C CA . ARG A 1 102 ? 10.310 -1.450 5.567 1.00 94.94 102 ARG A CA 1
ATOM 777 C C . ARG A 1 102 ? 9.347 -1.419 4.391 1.00 94.94 102 ARG A C 1
ATOM 779 O O . ARG A 1 102 ? 8.256 -1.968 4.498 1.00 94.94 102 ARG A O 1
ATOM 786 N N . PHE A 1 103 ? 9.776 -0.852 3.270 1.00 96.00 103 PHE A N 1
ATOM 787 C CA . PHE A 1 103 ? 9.013 -0.821 2.025 1.00 96.00 103 PHE A CA 1
ATOM 788 C C . PHE A 1 103 ? 9.941 -1.152 0.855 1.00 96.00 103 PHE A C 1
ATOM 790 O O . PHE A 1 103 ? 11.039 -0.602 0.759 1.00 96.00 103 PHE A O 1
ATOM 797 N N . SER A 1 104 ? 9.527 -2.066 -0.018 1.00 97.44 104 SER A N 1
ATOM 798 C CA . SER A 1 104 ? 10.316 -2.524 -1.160 1.00 97.44 104 SER A CA 1
ATOM 799 C C . SER A 1 104 ? 9.451 -2.626 -2.408 1.00 97.44 104 SER A C 1
ATOM 801 O O . SER A 1 104 ? 8.338 -3.154 -2.366 1.00 97.44 104 SER A O 1
ATOM 803 N N . VAL A 1 105 ? 9.987 -2.135 -3.525 1.00 96.81 105 VAL A N 1
ATOM 804 C CA . VAL A 1 105 ? 9.380 -2.240 -4.854 1.00 96.81 105 VAL A CA 1
ATOM 805 C C . VAL A 1 105 ? 10.414 -2.815 -5.804 1.00 96.81 105 VAL A C 1
ATOM 807 O O . VAL A 1 105 ? 11.539 -2.322 -5.877 1.00 96.81 105 VAL A O 1
ATOM 810 N N . ALA A 1 106 ? 10.012 -3.831 -6.559 1.00 97.62 106 ALA A N 1
ATOM 811 C CA . ALA A 1 106 ? 10.770 -4.340 -7.689 1.00 97.62 106 ALA A CA 1
ATOM 812 C C . ALA A 1 106 ? 9.914 -4.201 -8.947 1.00 97.62 106 ALA A C 1
ATOM 814 O O . ALA A 1 106 ? 8.780 -4.679 -8.976 1.00 97.62 106 ALA A O 1
ATOM 815 N N . LEU A 1 107 ? 10.466 -3.554 -9.972 1.00 97.12 107 LEU A N 1
ATOM 816 C CA . LEU A 1 107 ? 9.830 -3.383 -11.273 1.00 97.12 107 LEU A CA 1
ATOM 817 C C . LEU A 1 107 ? 10.682 -4.046 -12.354 1.00 97.12 107 LEU A C 1
ATOM 819 O O . LEU A 1 107 ? 11.912 -4.043 -12.298 1.00 97.12 107 LEU A O 1
ATOM 823 N N . SER A 1 108 ? 10.015 -4.588 -13.362 1.00 97.50 108 SER A N 1
ATOM 824 C CA . SER A 1 108 ? 10.608 -5.131 -14.573 1.00 97.50 108 SER A CA 1
ATOM 825 C C . SER A 1 10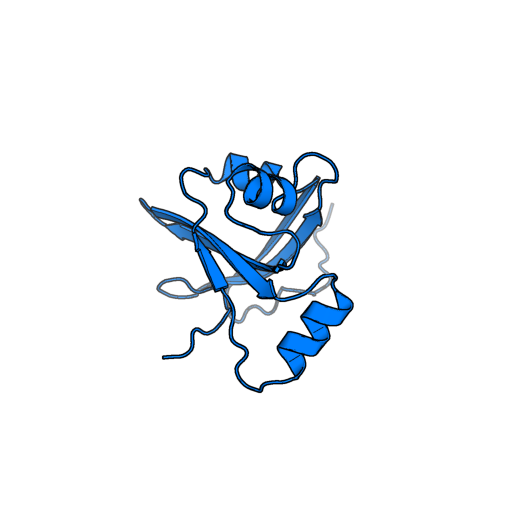8 ? 9.917 -4.529 -15.783 1.00 97.50 108 SER A C 1
ATOM 827 O O . SER A 1 108 ? 8.713 -4.279 -15.753 1.00 97.50 108 SER A O 1
ATOM 829 N N . TRP A 1 109 ? 10.678 -4.294 -16.851 1.00 97.38 109 TRP A N 1
ATOM 830 C CA . TRP A 1 109 ? 10.082 -3.914 -18.122 1.00 97.38 109 TRP A CA 1
ATOM 831 C C . TRP A 1 109 ? 9.160 -5.037 -18.593 1.00 97.38 109 TRP A C 1
ATOM 833 O O . TRP A 1 109 ? 9.552 -6.210 -18.590 1.00 97.38 109 TRP A O 1
ATOM 843 N N . LYS A 1 110 ? 7.946 -4.682 -19.006 1.00 95.69 110 LYS A N 1
ATOM 844 C CA . LYS A 1 110 ? 6.918 -5.651 -19.376 1.00 95.69 110 LYS A CA 1
ATOM 845 C C . LYS A 1 110 ? 7.429 -6.626 -20.434 1.00 95.69 110 LYS A C 1
ATOM 847 O O . LYS A 1 110 ? 7.989 -6.235 -21.460 1.00 95.69 110 LYS A O 1
ATOM 852 N N . GLY A 1 111 ? 7.253 -7.919 -20.165 1.00 95.31 111 GLY A N 1
ATOM 853 C CA . GLY A 1 111 ? 7.712 -9.002 -21.039 1.00 95.31 111 GLY A CA 1
ATOM 854 C C . GLY A 1 111 ? 9.160 -9.457 -20.817 1.00 95.31 111 GLY A C 1
ATOM 855 O O . GLY A 1 111 ? 9.586 -10.420 -21.454 1.00 95.31 111 GLY A O 1
ATOM 856 N N . MET A 1 112 ? 9.913 -8.834 -19.902 1.00 96.44 112 MET A N 1
ATOM 857 C CA . MET A 1 112 ? 11.249 -9.315 -19.514 1.00 96.44 112 MET A CA 1
ATOM 858 C C . MET A 1 112 ? 11.203 -10.433 -18.462 1.00 96.44 112 MET A C 1
ATOM 860 O O . MET A 1 112 ? 12.202 -11.130 -18.275 1.00 96.44 112 MET A O 1
ATOM 864 N N . ASN A 1 113 ? 10.053 -10.640 -17.805 1.00 92.75 113 ASN A N 1
ATOM 865 C CA . ASN A 1 113 ? 9.821 -11.698 -16.815 1.00 92.75 113 ASN A CA 1
ATOM 866 C C . ASN A 1 113 ? 10.889 -11.738 -15.703 1.00 92.75 113 ASN A C 1
ATOM 868 O O . ASN A 1 113 ? 11.338 -12.817 -15.327 1.00 92.75 113 ASN A O 1
ATOM 872 N N . LEU A 1 114 ? 11.368 -10.586 -15.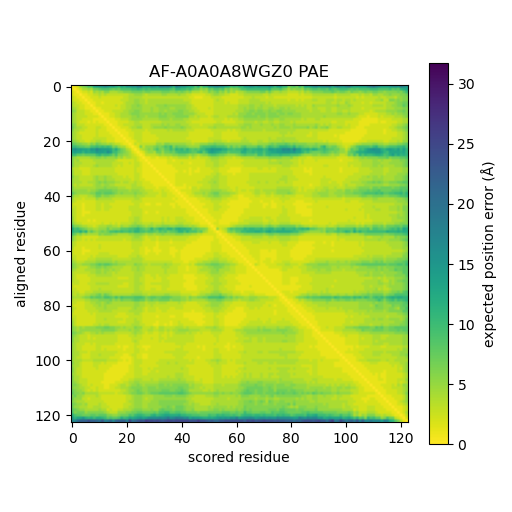215 1.00 96.12 114 LEU A N 1
ATOM 873 C CA . LEU A 1 114 ? 12.464 -10.554 -14.233 1.00 96.12 114 LEU A CA 1
ATOM 874 C C . LEU A 1 114 ? 11.993 -10.804 -12.793 1.00 96.12 114 LEU A C 1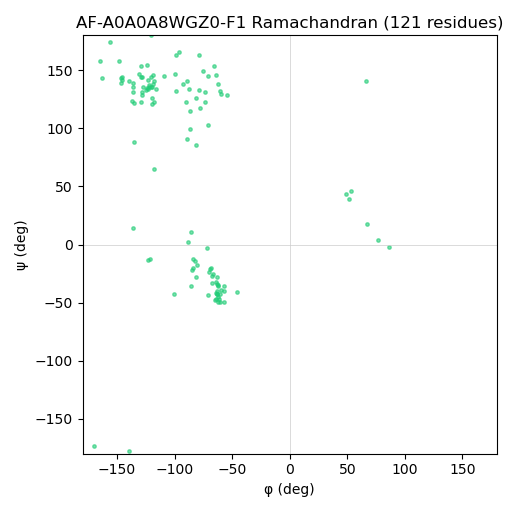
ATOM 876 O O . LEU A 1 114 ? 12.760 -11.302 -11.972 1.00 96.12 114 LEU A O 1
ATOM 880 N N . ILE A 1 115 ? 10.744 -10.453 -12.482 1.00 96.50 115 ILE A N 1
ATOM 881 C CA . ILE A 1 115 ? 10.179 -10.569 -11.135 1.00 96.50 115 ILE A CA 1
ATOM 882 C C . ILE A 1 115 ? 10.214 -12.032 -10.672 1.00 96.50 115 ILE A C 1
ATOM 884 O O . ILE A 1 115 ? 9.792 -12.935 -11.391 1.00 96.50 115 ILE A O 1
ATOM 888 N N . GLY A 1 116 ? 10.745 -12.262 -9.468 1.00 95.06 116 GLY A N 1
ATOM 889 C CA . GLY A 1 116 ? 10.868 -13.596 -8.871 1.00 95.06 116 GLY A CA 1
ATOM 890 C C . GLY A 1 116 ? 12.004 -14.465 -9.424 1.00 95.06 116 GLY A C 1
ATOM 891 O O . GLY A 1 116 ? 12.122 -15.617 -9.011 1.00 95.06 116 GLY A O 1
ATOM 892 N N . ARG A 1 117 ? 12.848 -13.957 -10.334 1.00 96.12 117 ARG A N 1
ATOM 893 C CA . ARG A 1 117 ? 14.009 -14.706 -10.842 1.00 96.12 117 ARG A CA 1
ATOM 894 C C . ARG A 1 117 ? 15.250 -14.479 -9.984 1.00 96.12 117 ARG A C 1
ATOM 896 O O . ARG A 1 117 ? 15.543 -13.358 -9.583 1.00 96.12 117 ARG A O 1
ATOM 903 N N . GLU A 1 118 ? 16.020 -15.543 -9.778 1.00 95.69 118 GLU A N 1
ATOM 904 C CA . GLU A 1 118 ? 17.375 -15.457 -9.229 1.00 95.69 118 GLU A CA 1
ATOM 905 C C . GLU A 1 118 ? 18.331 -14.891 -10.288 1.00 95.69 118 GLU A C 1
ATOM 907 O O . GLU A 1 118 ? 18.333 -15.339 -11.439 1.00 95.69 118 GLU A O 1
ATOM 912 N N . LEU A 1 119 ? 19.136 -13.895 -9.907 1.00 94.75 119 LEU A N 1
ATOM 913 C CA . LEU A 1 119 ? 20.052 -13.190 -10.802 1.00 94.75 119 LEU A CA 1
ATOM 914 C C . LEU A 1 119 ? 21.485 -13.300 -10.286 1.00 94.75 119 LEU A C 1
ATOM 916 O O . LEU A 1 119 ? 21.750 -13.064 -9.112 1.00 94.75 119 LEU A O 1
ATOM 920 N N . ASN A 1 120 ? 22.422 -13.584 -11.188 1.00 94.94 120 ASN A N 1
ATOM 921 C CA . ASN A 1 120 ? 23.847 -13.449 -10.908 1.00 94.94 120 ASN A CA 1
ATOM 922 C C . ASN A 1 120 ? 24.253 -12.007 -11.217 1.00 94.94 120 ASN A C 1
ATOM 924 O O . ASN A 1 120 ? 24.437 -11.661 -12.383 1.00 94.94 120 ASN A O 1
ATOM 928 N N . THR A 1 121 ? 24.353 -11.160 -10.196 1.00 92.06 121 THR A N 1
ATOM 929 C CA . THR A 1 121 ? 24.667 -9.732 -10.384 1.00 92.06 121 THR A CA 1
ATOM 930 C C . THR A 1 121 ? 26.159 -9.448 -10.498 1.00 92.06 121 THR A C 1
ATOM 932 O O . THR A 1 121 ? 26.521 -8.360 -10.934 1.00 92.06 121 THR A O 1
ATOM 935 N N . GLY A 1 122 ? 27.006 -10.427 -10.160 1.00 83.31 122 GLY A N 1
ATOM 936 C CA . GLY A 1 122 ? 28.442 -10.220 -9.985 1.00 83.31 122 GLY A CA 1
ATOM 937 C C . GLY A 1 122 ? 28.729 -9.320 -8.777 1.00 83.31 122 GLY A C 1
ATOM 938 O O . GLY A 1 122 ? 28.000 -8.365 -8.515 1.00 83.31 122 GLY A O 1
ATOM 939 N N . GLU A 1 123 ? 29.776 -9.642 -8.029 1.00 61.69 123 GLU A N 1
ATOM 940 C CA . GLU A 1 123 ? 30.531 -8.642 -7.263 1.00 61.69 123 GLU A CA 1
ATOM 941 C C . GLU A 1 123 ? 31.836 -8.365 -8.011 1.00 61.69 123 GLU A C 1
ATOM 943 O O . GLU A 1 123 ? 32.391 -9.335 -8.588 1.00 61.69 123 GLU A O 1
#

Organism: Sinorhizobium fredii (strain HH103) (NCBI:txid1117943)

Solvent-accessible surface area (backbone atoms only — not comparable to full-atom values): 7842 Å² total; per-residue (Å²): 131,90,82,79,97,69,92,82,62,98,79,59,62,59,45,70,53,75,50,71,40,77,30,92,83,56,20,61,70,53,52,32,42,77,69,69,76,44,57,82,57,41,29,82,78,49,75,47,76,49,80,55,102,90,48,71,49,39,36,39,31,32,35,84,13,82,44,73,68,50,37,50,53,56,50,70,73,36,100,76,56,85,66,49,76,43,74,52,75,97,60,52,73,68,58,58,55,59,28,26,71,42,75,48,78,50,76,30,57,63,90,65,75,51,76,95,58,90,75,89,81,74,135

Foldseek 3Di:
DADDPDDDDPPCQKDWDKDFAADPPQAPVVVCVVVVNDDQQKDWDDKDWDDDDPDTWIKTKIDRHNDDVRVVCQCVVDPRGDIDIDIDPPADPVNVCVRTPDIDMDMDGPPPPPYPDDDDPDD

Mean predicted aligned error: 3.88 Å

pLDDT: mean 93.71, std 5.24, range [61.69, 97.81]

Radius of gyration: 16.61 Å; Cα contacts (8 Å, |Δi|>4): 161; chains: 1; bounding box: 50×32×38 Å